Protein AF-A0A3M1HUZ2-F1 (afdb_monomer_lite)

Foldseek 3Di:
DWDADPVGIDDDDQVVPQPDDDDDDDDPDPDPPDDPDPDRSDPDDPVRVQVVLVVCCVPPVDDRPDDVVNVVQVVQVVVQVVVCVVVVHHGDRDD

Radius of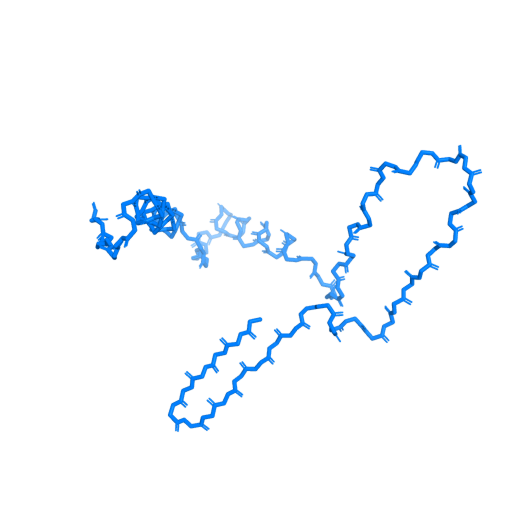 gyration: 20.16 Å; chains: 1; bounding box: 45×51×40 Å

Sequence (95 aa):
FEIAGSEGLLVHDSAATAPIQVFWHTQAGEDAGEVPVPASPLLESPYATQIKAFYQHIHHDAPLPVTAEDGLAALRVALAAIESAEQGRAVDIEE

pLDDT: mean 84.13, std 17.48, range [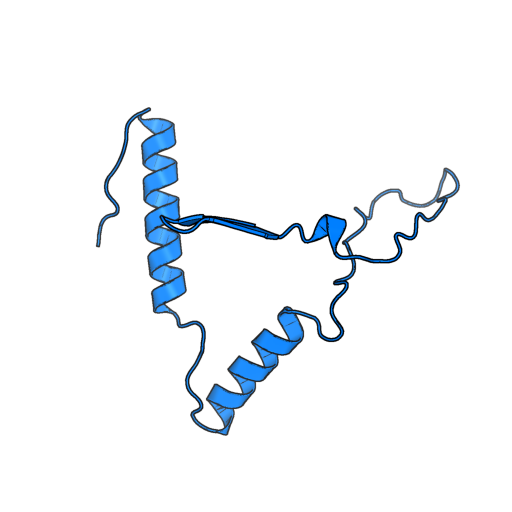45.44, 98.38]

Secondary structure (DSSP, 8-state):
-EEEETTEEEE--SSTT-SS-------TTS-TT--------SSS-HHHHHHHHHHHHHHH-PPPSS-HHHHHHHHHHHHHHHHHHHHTS--PPP-

Structure (mmCIF, N/CA/C/O backbone):
data_AF-A0A3M1HUZ2-F1
#
_entry.id   AF-A0A3M1HUZ2-F1
#
loop_
_atom_site.group_PDB
_atom_site.id
_atom_site.type_symbol
_atom_site.label_atom_id
_atom_site.label_alt_id
_atom_site.label_comp_id
_atom_site.label_asym_id
_atom_site.label_entity_id
_atom_site.label_seq_id
_atom_site.pdbx_PDB_ins_code
_atom_site.Cartn_x
_atom_site.Cartn_y
_atom_site.Cartn_z
_atom_site.occupancy
_atom_site.B_iso_or_equiv
_atom_site.auth_seq_id
_atom_site.auth_comp_id
_atom_site.auth_asym_id
_atom_site.auth_atom_id
_atom_site.pdbx_PDB_model_num
ATOM 1 N N . PHE A 1 1 ? 5.506 -0.605 8.964 1.00 89.88 1 PHE A N 1
ATOM 2 C CA . PHE A 1 1 ? 4.336 -1.492 9.081 1.00 89.88 1 PHE A CA 1
ATOM 3 C C . PHE A 1 1 ? 4.534 -2.457 10.239 1.00 89.88 1 PHE A C 1
ATOM 5 O O . PHE A 1 1 ? 5.671 -2.716 10.621 1.00 89.88 1 PHE A O 1
ATOM 12 N N . GLU A 1 2 ? 3.435 -2.997 10.760 1.00 95.69 2 GLU A N 1
ATOM 13 C CA . GLU A 1 2 ? 3.409 -4.040 11.786 1.00 95.69 2 GLU A CA 1
ATOM 14 C C . GLU A 1 2 ? 2.385 -5.102 11.368 1.00 95.69 2 GLU A C 1
ATOM 16 O O . GLU A 1 2 ? 1.265 -4.759 10.992 1.00 95.69 2 GLU A O 1
ATOM 21 N N . ILE A 1 3 ? 2.785 -6.375 11.362 1.00 97.31 3 ILE A N 1
ATOM 22 C CA . ILE A 1 3 ? 1.947 -7.502 10.940 1.00 97.31 3 ILE A CA 1
ATOM 23 C C . ILE A 1 3 ? 2.057 -8.608 11.990 1.00 97.31 3 ILE A C 1
ATOM 25 O O . ILE A 1 3 ? 3.126 -9.195 12.162 1.00 97.31 3 ILE A O 1
ATOM 29 N N . ALA A 1 4 ? 0.949 -8.897 12.674 1.00 97.81 4 ALA A N 1
ATOM 30 C CA . ALA A 1 4 ? 0.845 -9.952 13.679 1.00 97.81 4 ALA A CA 1
ATOM 31 C C . ALA A 1 4 ? 0.109 -11.177 13.116 1.00 97.81 4 ALA A C 1
ATOM 33 O O . ALA A 1 4 ? -0.934 -11.044 12.476 1.00 97.81 4 ALA A O 1
ATOM 34 N N . GLY A 1 5 ? 0.636 -12.370 13.379 1.00 97.31 5 GLY A N 1
ATOM 35 C CA . GLY A 1 5 ? 0.030 -13.648 13.008 1.00 97.31 5 GLY A CA 1
ATOM 36 C C . GLY A 1 5 ? 0.108 -14.665 14.144 1.00 97.31 5 GLY A C 1
ATOM 37 O O . GLY A 1 5 ? 0.666 -14.396 15.206 1.00 97.31 5 GLY A O 1
ATOM 38 N N . SER A 1 6 ? -0.424 -15.867 13.915 1.00 97.81 6 SER A N 1
ATOM 39 C CA . SER A 1 6 ? -0.424 -16.951 14.913 1.00 97.81 6 SER A CA 1
ATOM 40 C C . SER A 1 6 ? 0.974 -17.391 15.356 1.00 97.81 6 SER A C 1
ATOM 42 O O . SER A 1 6 ? 1.114 -18.000 16.413 1.00 97.81 6 SER A O 1
ATOM 44 N N . GLU A 1 7 ? 1.999 -17.095 14.556 1.00 97.44 7 GLU A N 1
ATOM 45 C CA . GLU A 1 7 ? 3.381 -17.533 14.776 1.00 97.44 7 GLU A CA 1
ATOM 46 C C . GLU A 1 7 ? 4.334 -16.395 15.166 1.00 97.44 7 GLU A C 1
ATOM 48 O O . GLU A 1 7 ? 5.520 -16.636 15.383 1.00 97.44 7 GLU A O 1
ATOM 53 N N . GLY A 1 8 ? 3.846 -15.156 15.289 1.00 97.62 8 GLY A N 1
ATOM 54 C CA . GLY A 1 8 ? 4.676 -14.040 15.736 1.00 97.62 8 GLY A CA 1
ATOM 55 C C . GLY A 1 8 ? 4.344 -12.701 15.092 1.00 97.62 8 GLY A C 1
ATOM 56 O O . GLY A 1 8 ? 3.227 -12.462 14.634 1.00 97.62 8 GLY A O 1
ATOM 57 N N . LEU A 1 9 ? 5.341 -11.814 15.100 1.00 97.56 9 LEU A N 1
ATOM 58 C CA . LEU A 1 9 ? 5.214 -10.406 14.740 1.00 97.56 9 LEU A CA 1
ATOM 59 C C . LEU A 1 9 ? 6.326 -9.986 13.774 1.00 97.56 9 LEU A C 1
ATOM 61 O O . LEU A 1 9 ? 7.508 -10.192 14.052 1.00 97.56 9 LEU A O 1
ATOM 65 N N . LEU A 1 10 ? 5.943 -9.347 12.671 1.00 96.38 10 LEU A N 1
ATOM 66 C CA . LEU A 1 10 ? 6.844 -8.656 11.751 1.00 96.38 10 LEU A CA 1
ATOM 67 C C . LEU A 1 10 ? 6.685 -7.148 11.931 1.00 96.38 10 LEU A C 1
ATOM 69 O O . LEU A 1 10 ? 5.587 -6.616 11.774 1.00 96.38 10 LEU A O 1
ATOM 73 N N . VAL A 1 11 ? 7.787 -6.454 12.213 1.00 94.94 11 VAL A N 1
ATOM 74 C CA . VAL A 1 11 ? 7.815 -4.995 12.374 1.00 94.94 11 VAL A CA 1
ATOM 75 C C . VAL A 1 11 ? 8.847 -4.401 11.430 1.00 94.94 11 VAL A C 1
ATOM 77 O O . VAL A 1 11 ? 9.976 -4.882 11.340 1.00 94.94 11 VAL A O 1
ATOM 80 N N . HIS A 1 12 ? 8.464 -3.331 10.744 1.00 89.69 12 HIS A N 1
ATOM 81 C CA . HIS A 1 12 ? 9.356 -2.528 9.923 1.00 89.69 12 HIS A CA 1
ATOM 82 C C . HIS A 1 12 ? 9.091 -1.039 10.150 1.00 89.69 12 HIS A C 1
ATOM 84 O O . HIS A 1 12 ? 7.960 -0.578 9.983 1.00 89.69 12 HIS A O 1
ATOM 90 N N . ASP A 1 13 ? 10.140 -0.282 10.464 1.00 86.75 13 ASP A N 1
ATOM 91 C CA . ASP A 1 13 ? 10.108 1.175 10.587 1.00 86.75 13 ASP A CA 1
ATOM 92 C C . ASP A 1 13 ? 11.068 1.802 9.568 1.00 86.75 13 ASP A C 1
ATOM 94 O O . ASP A 1 13 ? 12.291 1.662 9.659 1.00 86.75 13 ASP A O 1
ATOM 98 N N . SER A 1 14 ? 10.507 2.512 8.588 1.00 78.50 14 SER A N 1
ATOM 99 C CA . SER A 1 14 ? 11.276 3.179 7.541 1.00 78.50 14 SER A CA 1
ATOM 100 C C . SER A 1 14 ? 12.147 4.320 8.076 1.00 78.50 14 SER A C 1
ATOM 102 O O . SER A 1 14 ? 13.216 4.562 7.521 1.00 78.50 14 SER A O 1
ATOM 104 N N . ALA A 1 15 ? 11.742 5.000 9.156 1.00 70.19 15 ALA A N 1
ATOM 105 C CA . ALA A 1 15 ? 12.525 6.081 9.763 1.00 70.19 15 ALA A CA 1
ATOM 106 C C . ALA A 1 15 ? 13.750 5.545 10.522 1.00 70.19 15 ALA A C 1
ATOM 108 O O . ALA A 1 15 ? 14.810 6.172 10.519 1.00 70.19 15 ALA A O 1
ATOM 109 N N . ALA A 1 16 ? 13.632 4.350 11.105 1.00 72.44 16 ALA A N 1
ATOM 110 C CA . ALA A 1 16 ? 14.735 3.650 11.764 1.00 72.44 16 ALA A CA 1
ATOM 111 C C . ALA A 1 16 ? 15.679 2.917 10.787 1.00 72.44 16 ALA A C 1
ATOM 113 O O . ALA A 1 16 ? 16.713 2.402 11.204 1.00 72.44 16 ALA A O 1
ATOM 114 N N . THR A 1 17 ? 15.340 2.851 9.493 1.00 70.19 17 THR A N 1
ATOM 115 C CA . THR A 1 17 ? 16.084 2.055 8.498 1.00 70.19 17 THR A CA 1
ATOM 116 C C . THR A 1 17 ? 17.312 2.784 7.928 1.00 70.19 17 THR A C 1
ATOM 118 O O . THR A 1 17 ? 18.197 2.144 7.364 1.00 70.19 17 THR A O 1
ATOM 121 N N . ALA A 1 18 ? 17.421 4.109 8.083 1.00 68.56 18 ALA A N 1
ATOM 122 C CA . ALA A 1 18 ? 18.602 4.852 7.643 1.00 68.56 18 ALA A CA 1
ATOM 123 C C . ALA A 1 18 ? 19.774 4.654 8.634 1.00 68.56 18 ALA A C 1
ATOM 125 O O . ALA A 1 18 ? 19.675 5.111 9.773 1.00 68.56 18 ALA A O 1
ATOM 126 N N . PRO A 1 19 ? 20.905 4.034 8.232 1.00 69.25 19 PRO A N 1
ATOM 127 C CA . PRO A 1 19 ? 22.030 3.788 9.141 1.00 69.25 19 PRO A CA 1
ATOM 128 C C . PRO A 1 19 ? 22.758 5.075 9.559 1.00 69.25 19 PRO A C 1
ATOM 130 O O . PRO A 1 19 ? 23.486 5.081 10.547 1.00 69.25 19 PRO A O 1
ATOM 133 N N . ILE A 1 20 ? 22.583 6.160 8.797 1.00 71.19 20 ILE A N 1
ATOM 134 C CA . ILE A 1 20 ? 23.162 7.478 9.057 1.00 71.19 20 ILE A CA 1
ATOM 135 C C . ILE A 1 20 ? 22.056 8.519 8.887 1.00 71.19 20 ILE A C 1
ATOM 137 O O . ILE A 1 20 ? 21.405 8.569 7.844 1.00 71.19 20 ILE A O 1
ATOM 141 N N . GLN A 1 21 ? 21.878 9.368 9.897 1.00 67.56 21 GLN A N 1
ATOM 142 C CA . GLN A 1 21 ? 20.984 10.523 9.852 1.00 67.56 21 GLN A CA 1
ATOM 143 C C . GLN A 1 21 ? 21.824 11.798 9.741 1.00 67.56 21 GLN A C 1
ATOM 145 O O . GLN A 1 21 ? 22.723 12.026 10.551 1.00 67.56 21 GLN A O 1
ATOM 150 N N . VAL A 1 22 ? 21.554 12.619 8.724 1.00 67.06 22 VAL A N 1
ATOM 151 C CA . VAL A 1 22 ? 22.248 13.894 8.505 1.00 67.06 22 VAL A CA 1
ATOM 152 C C . VAL A 1 22 ? 21.314 15.026 8.909 1.00 67.06 22 VAL A C 1
ATOM 154 O O . VAL A 1 22 ? 20.236 15.177 8.341 1.00 67.06 22 VAL A O 1
ATOM 157 N N . PHE A 1 23 ? 21.744 15.828 9.877 1.00 66.44 23 PHE A N 1
ATOM 158 C CA . PHE A 1 23 ? 21.041 17.033 10.303 1.00 66.44 23 PHE A CA 1
ATOM 159 C C . PHE A 1 23 ? 21.826 18.247 9.808 1.00 66.44 23 PHE A C 1
ATOM 161 O O . PHE A 1 23 ? 22.955 18.479 10.244 1.00 66.44 23 PHE A O 1
ATOM 168 N N . TRP A 1 24 ? 21.252 19.009 8.878 1.00 60.78 24 TRP A N 1
ATOM 169 C CA . TRP A 1 24 ? 21.852 20.258 8.417 1.00 60.78 24 TRP A CA 1
ATOM 170 C C . TRP A 1 24 ? 21.526 21.380 9.404 1.00 60.78 24 TRP A C 1
ATOM 172 O O . TRP A 1 24 ? 20.364 21.617 9.724 1.00 60.78 24 TRP A O 1
ATOM 182 N N . HIS A 1 25 ? 22.546 22.094 9.877 1.00 59.91 25 HIS A N 1
ATOM 183 C CA . HIS A 1 25 ? 22.343 23.364 10.569 1.00 59.91 25 HIS A CA 1
ATOM 184 C C . HIS A 1 25 ? 22.049 24.448 9.524 1.00 59.91 25 HIS A C 1
ATOM 186 O O . HIS A 1 25 ? 22.972 24.987 8.917 1.00 59.91 25 HIS A O 1
ATOM 192 N N . THR A 1 26 ? 20.779 24.788 9.313 1.00 56.91 26 THR A N 1
ATOM 193 C CA . THR A 1 26 ? 20.403 26.009 8.587 1.00 56.91 26 THR A CA 1
ATOM 194 C C . THR A 1 26 ? 20.651 27.217 9.490 1.00 56.91 26 THR A C 1
ATOM 196 O O . THR A 1 26 ? 20.128 27.280 10.606 1.00 56.91 26 THR A O 1
ATOM 199 N N . GLN A 1 27 ? 21.473 28.174 9.046 1.00 54.72 27 GLN A N 1
ATOM 200 C CA . GLN A 1 27 ? 21.580 29.463 9.732 1.00 54.72 27 GLN A CA 1
ATOM 201 C C . GLN A 1 27 ? 20.245 30.211 9.612 1.00 54.72 27 GLN A C 1
ATOM 203 O O . GLN A 1 27 ? 19.573 30.148 8.586 1.00 54.72 27 GLN A O 1
ATOM 208 N N . ALA A 1 28 ? 19.841 30.902 10.679 1.00 47.62 28 ALA A N 1
ATOM 209 C CA . ALA A 1 28 ? 18.604 31.673 10.697 1.00 47.62 28 ALA A CA 1
ATOM 210 C C . ALA A 1 28 ? 18.636 32.768 9.613 1.00 47.62 28 ALA A C 1
ATOM 212 O O . ALA A 1 28 ? 19.434 33.698 9.721 1.00 47.62 28 ALA A O 1
ATOM 213 N N . GLY A 1 29 ? 17.770 32.670 8.598 1.00 55.19 29 GLY A N 1
ATOM 214 C CA . GLY A 1 29 ? 17.566 33.739 7.611 1.00 55.19 29 GLY A CA 1
ATOM 215 C C . GLY A 1 29 ? 17.421 33.312 6.149 1.00 55.19 29 GLY A C 1
ATOM 216 O O . GLY A 1 29 ? 17.005 34.141 5.347 1.00 55.19 29 GLY A O 1
ATOM 217 N N . GLU A 1 30 ? 17.709 32.060 5.794 1.00 52.12 30 GLU A N 1
ATOM 218 C CA . GLU A 1 30 ? 17.388 31.508 4.469 1.00 52.12 30 GLU A CA 1
ATOM 219 C C . GLU A 1 30 ? 16.098 30.683 4.568 1.00 52.12 30 GLU A C 1
ATOM 221 O O . GLU A 1 30 ? 15.915 29.958 5.546 1.00 52.12 30 GLU A O 1
ATOM 226 N N . ASP A 1 31 ? 15.181 30.873 3.613 1.00 48.41 31 ASP A N 1
ATOM 227 C CA . ASP A 1 31 ? 13.810 30.345 3.588 1.00 48.41 31 ASP A CA 1
ATOM 228 C C . ASP A 1 31 ? 13.668 28.955 4.230 1.00 48.41 31 ASP A C 1
ATOM 230 O O . ASP A 1 31 ? 13.978 27.920 3.641 1.00 48.41 31 ASP A O 1
ATOM 234 N N . ALA A 1 32 ? 13.120 28.932 5.447 1.00 45.44 32 ALA A N 1
ATOM 235 C CA . ALA A 1 32 ? 12.741 27.726 6.179 1.00 45.44 32 ALA A CA 1
ATOM 236 C C . ALA A 1 32 ? 11.441 27.118 5.606 1.00 45.44 32 ALA A C 1
ATOM 238 O O . ALA A 1 32 ? 10.473 26.888 6.332 1.00 45.44 32 ALA A O 1
ATOM 239 N N . GLY A 1 33 ? 11.395 26.938 4.284 1.00 45.53 33 GLY A N 1
ATOM 240 C CA . GLY A 1 33 ? 10.227 26.488 3.525 1.00 45.53 33 GLY A CA 1
ATOM 241 C C . GLY A 1 33 ? 10.293 25.042 3.035 1.00 45.53 33 GLY A C 1
ATOM 242 O O . GLY A 1 33 ? 9.288 24.527 2.552 1.00 45.53 33 GLY A O 1
ATOM 243 N N . GLU A 1 34 ? 11.426 24.357 3.170 1.00 50.72 34 GLU A N 1
ATOM 244 C CA . GLU A 1 34 ? 11.546 22.967 2.736 1.00 50.72 34 GLU A CA 1
ATOM 245 C C . GLU A 1 34 ? 11.479 22.041 3.948 1.00 50.72 34 GLU A C 1
ATOM 247 O O . GLU A 1 34 ? 12.450 21.844 4.677 1.00 50.72 34 GLU A O 1
ATOM 252 N N . VAL A 1 35 ? 10.292 21.467 4.176 1.00 53.72 35 VAL A N 1
ATOM 253 C CA . VAL A 1 35 ? 10.153 20.271 5.013 1.00 53.72 35 VAL A CA 1
ATOM 254 C C . VAL A 1 35 ? 11.199 19.267 4.516 1.00 53.72 35 VAL A C 1
ATOM 256 O O . VAL A 1 35 ? 11.165 18.934 3.329 1.00 53.72 35 VAL A O 1
ATOM 259 N N . PRO A 1 36 ? 12.126 18.789 5.367 1.00 49.81 36 PRO A N 1
ATOM 260 C CA . PRO A 1 36 ? 13.131 17.831 4.940 1.00 49.81 36 PRO A CA 1
ATOM 261 C C . PRO A 1 36 ? 12.416 16.599 4.394 1.00 49.81 36 PRO A C 1
ATOM 263 O O . PRO A 1 36 ? 11.779 15.865 5.148 1.00 49.81 36 PRO A O 1
ATOM 266 N N . VAL A 1 37 ? 12.480 16.385 3.080 1.00 54.75 37 VAL A N 1
ATOM 267 C CA . VAL A 1 37 ? 11.981 15.152 2.475 1.00 54.75 37 VAL A CA 1
ATOM 268 C C . VAL A 1 37 ? 12.985 14.070 2.857 1.00 54.75 37 VAL A C 1
ATOM 270 O O . VAL A 1 37 ? 14.155 14.188 2.479 1.00 54.75 37 VAL A O 1
ATOM 273 N N . PRO A 1 38 ? 12.593 13.031 3.614 1.00 55.34 38 PRO A N 1
ATOM 274 C CA . PRO A 1 38 ? 13.511 11.951 3.928 1.00 55.34 38 PRO A CA 1
ATOM 275 C C . PRO A 1 38 ? 13.984 11.321 2.616 1.00 55.34 38 PRO A C 1
ATOM 277 O O . PRO A 1 38 ? 13.181 10.780 1.853 1.00 55.34 38 PRO A O 1
ATOM 280 N N . ALA A 1 39 ? 15.282 11.418 2.323 1.00 59.06 39 ALA A N 1
ATOM 281 C CA . ALA A 1 39 ? 15.860 10.694 1.201 1.00 59.06 39 ALA A CA 1
ATOM 282 C C . ALA A 1 39 ? 15.649 9.193 1.446 1.00 59.06 39 ALA A C 1
ATOM 284 O O . ALA A 1 39 ? 15.870 8.707 2.558 1.00 59.06 39 ALA A O 1
ATOM 285 N N . SER A 1 40 ? 15.192 8.459 0.427 1.00 61.12 40 SER A N 1
ATOM 286 C CA . SER A 1 40 ? 15.019 7.012 0.561 1.00 61.12 40 SER A CA 1
ATOM 287 C C . SER A 1 40 ? 16.368 6.379 0.934 1.00 61.12 40 SER A C 1
ATOM 289 O O . SER A 1 40 ? 17.348 6.618 0.230 1.00 61.12 40 SER A O 1
ATOM 291 N N . PRO A 1 41 ? 16.447 5.568 2.004 1.00 61.88 41 PRO A N 1
ATOM 292 C CA . PRO A 1 41 ? 17.684 4.889 2.387 1.00 61.88 41 PRO A CA 1
ATOM 293 C C . PRO A 1 41 ? 18.006 3.698 1.468 1.00 61.88 41 PRO A C 1
ATOM 295 O O . PRO A 1 41 ? 18.999 3.002 1.679 1.00 61.88 41 PRO A O 1
ATOM 298 N N . LEU A 1 42 ? 17.147 3.418 0.483 1.00 67.94 42 LEU A N 1
ATOM 299 C CA . LEU A 1 42 ? 17.287 2.305 -0.444 1.00 67.94 42 LEU A CA 1
ATOM 300 C C . LEU A 1 42 ? 18.207 2.675 -1.612 1.00 67.94 42 LEU A C 1
ATOM 302 O O . LEU A 1 42 ? 18.234 3.816 -2.068 1.00 67.94 42 LEU A O 1
ATOM 306 N N . LEU A 1 43 ? 18.920 1.672 -2.137 1.00 71.31 43 LEU A N 1
ATOM 307 C CA . LEU A 1 43 ? 19.780 1.815 -3.319 1.00 71.31 43 LEU A CA 1
ATOM 308 C C . LEU A 1 43 ? 19.004 2.320 -4.547 1.00 71.31 43 LEU A C 1
ATOM 310 O O . LEU A 1 43 ? 19.553 3.022 -5.392 1.00 71.31 43 LEU A O 1
ATOM 314 N N . GLU A 1 44 ? 17.726 1.959 -4.637 1.00 80.00 44 GLU A N 1
ATOM 315 C CA . GLU A 1 44 ? 16.801 2.436 -5.653 1.00 80.00 44 GLU A CA 1
ATOM 316 C C . GLU A 1 44 ? 15.575 3.067 -4.990 1.00 80.00 44 GLU A C 1
ATOM 318 O O . GLU A 1 44 ? 14.990 2.508 -4.063 1.00 80.00 44 GLU A O 1
ATOM 323 N N . SER A 1 45 ? 15.173 4.233 -5.496 1.00 84.56 45 SER A N 1
ATOM 324 C CA . SER A 1 45 ? 13.938 4.892 -5.076 1.00 84.56 45 SER A CA 1
ATOM 325 C C . SER A 1 45 ? 12.715 4.047 -5.462 1.00 84.56 45 SER A C 1
ATOM 327 O O . SER A 1 45 ? 12.625 3.635 -6.623 1.00 84.56 45 SER A O 1
ATOM 329 N N . PRO A 1 46 ? 11.716 3.878 -4.573 1.00 87.25 46 PRO A N 1
ATOM 330 C CA . PRO A 1 46 ? 10.466 3.190 -4.903 1.00 87.25 46 PRO A CA 1
ATOM 331 C C . PRO A 1 46 ? 9.775 3.725 -6.168 1.00 87.25 46 PRO A C 1
ATOM 333 O O . PRO A 1 46 ? 9.208 2.951 -6.936 1.00 87.25 46 PRO A O 1
ATOM 336 N N . TYR A 1 47 ? 9.883 5.032 -6.445 1.00 89.88 47 TYR A N 1
ATOM 337 C CA . TYR A 1 47 ? 9.350 5.633 -7.673 1.00 89.88 47 TYR A CA 1
ATOM 338 C C . TYR A 1 47 ? 10.070 5.140 -8.931 1.00 89.88 47 TYR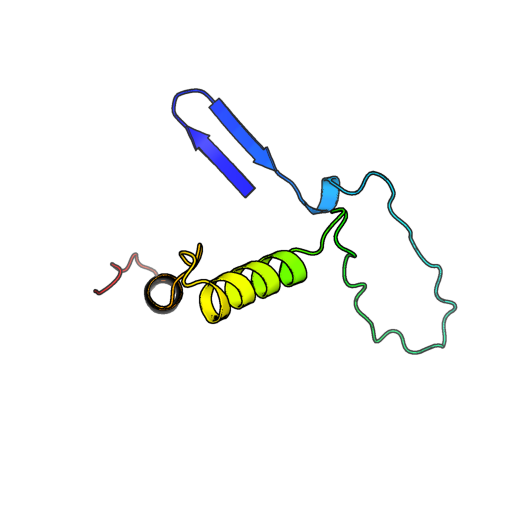 A C 1
ATOM 340 O O . TYR A 1 47 ? 9.437 4.906 -9.959 1.00 89.88 47 TYR A O 1
ATOM 348 N N . ALA A 1 48 ? 11.390 4.950 -8.861 1.00 92.06 48 ALA A N 1
ATOM 349 C CA . ALA A 1 48 ? 12.155 4.409 -9.979 1.00 92.06 48 ALA A CA 1
ATOM 350 C C . ALA A 1 48 ? 11.751 2.954 -10.252 1.00 92.06 48 ALA A C 1
ATOM 352 O O . ALA A 1 48 ? 11.512 2.597 -11.406 1.00 92.06 48 ALA A O 1
ATOM 353 N N . THR A 1 49 ? 11.590 2.140 -9.204 1.00 93.19 49 THR A N 1
ATOM 354 C CA . THR A 1 49 ? 11.073 0.768 -9.321 1.00 93.19 49 THR A CA 1
ATOM 355 C C . THR A 1 49 ? 9.672 0.743 -9.946 1.00 93.19 49 THR A C 1
ATOM 357 O O . THR A 1 49 ? 9.428 -0.033 -10.871 1.00 93.19 49 THR A O 1
ATOM 360 N N . GLN A 1 50 ? 8.767 1.626 -9.508 1.00 95.19 50 GLN A N 1
ATOM 361 C CA . GLN A 1 50 ? 7.408 1.736 -10.050 1.00 95.19 50 GLN A CA 1
ATOM 362 C C . GLN A 1 50 ? 7.411 2.088 -11.544 1.00 95.19 50 GLN A C 1
ATOM 364 O O . GLN A 1 50 ? 6.757 1.419 -12.345 1.00 95.19 50 GLN A O 1
ATOM 369 N N . ILE A 1 51 ? 8.176 3.110 -11.940 1.00 96.19 51 ILE A N 1
ATOM 370 C CA . ILE A 1 51 ? 8.272 3.544 -13.341 1.00 96.19 51 ILE A CA 1
ATOM 371 C C . ILE A 1 51 ? 8.885 2.441 -14.208 1.00 96.19 51 ILE A C 1
ATOM 373 O O . ILE A 1 51 ? 8.419 2.210 -15.323 1.00 96.19 51 ILE A O 1
ATOM 377 N N . LYS A 1 52 ? 9.891 1.713 -13.702 1.00 96.06 52 LYS A N 1
ATOM 378 C CA . LYS A 1 52 ? 10.455 0.547 -14.397 1.00 96.06 52 LYS A CA 1
ATOM 379 C C . LYS A 1 52 ? 9.401 -0.529 -14.632 1.00 96.06 52 LYS A C 1
ATOM 381 O O . LYS A 1 52 ? 9.311 -1.020 -15.751 1.00 96.06 52 LYS A O 1
ATOM 386 N N . ALA A 1 53 ? 8.596 -0.876 -13.626 1.00 96.56 53 ALA A N 1
ATOM 387 C CA . ALA A 1 53 ? 7.525 -1.863 -13.784 1.00 96.56 53 ALA A CA 1
ATOM 388 C C . ALA A 1 53 ? 6.508 -1.431 -14.854 1.00 96.56 53 ALA A C 1
ATOM 390 O O . ALA A 1 53 ? 6.148 -2.222 -15.724 1.00 96.56 53 ALA A O 1
ATOM 391 N N . PHE A 1 54 ? 6.124 -0.153 -14.854 1.00 97.31 54 PHE A N 1
ATOM 392 C CA . PHE A 1 54 ? 5.231 0.407 -15.868 1.00 97.31 54 PHE A CA 1
ATOM 393 C C . PHE A 1 54 ? 5.842 0.381 -17.279 1.00 97.31 54 PHE A C 1
ATOM 395 O O . PHE A 1 54 ? 5.183 -0.016 -18.238 1.00 97.31 54 PHE A O 1
ATOM 402 N N . TYR A 1 55 ? 7.125 0.726 -17.412 1.00 97.69 55 TYR A N 1
ATOM 403 C CA . TYR A 1 55 ? 7.858 0.625 -18.675 1.00 97.69 55 TYR A CA 1
ATOM 404 C C . TYR A 1 55 ? 7.890 -0.814 -19.209 1.00 97.69 55 TYR A C 1
ATOM 406 O O . TYR A 1 55 ? 7.652 -1.036 -20.396 1.00 97.69 55 TYR A O 1
ATOM 414 N N . GLN A 1 56 ? 8.158 -1.795 -18.340 1.00 98.00 56 GLN A N 1
ATOM 415 C CA . GLN A 1 56 ? 8.181 -3.211 -18.721 1.00 98.00 56 GLN A CA 1
ATOM 416 C C . GLN A 1 56 ? 6.817 -3.687 -19.222 1.00 98.00 56 GLN A C 1
ATOM 418 O O . GLN A 1 56 ? 6.759 -4.443 -20.188 1.00 98.00 56 GLN A O 1
ATOM 423 N N . HIS A 1 57 ? 5.733 -3.215 -18.610 1.00 97.25 57 HIS A N 1
ATOM 424 C CA . HIS A 1 57 ? 4.386 -3.509 -19.080 1.00 97.25 57 HIS A CA 1
ATOM 425 C C . HIS A 1 57 ? 4.141 -2.961 -20.492 1.00 97.25 57 HIS A C 1
ATOM 427 O O . HIS A 1 57 ? 3.745 -3.716 -21.371 1.00 97.25 57 HIS A O 1
ATOM 433 N N . ILE A 1 58 ? 4.452 -1.683 -20.739 1.00 97.56 58 ILE A N 1
ATOM 434 C CA . ILE A 1 58 ? 4.221 -1.044 -22.049 1.00 97.56 58 ILE A CA 1
ATOM 435 C C . ILE A 1 58 ? 5.043 -1.693 -23.168 1.00 97.56 58 ILE A C 1
ATOM 437 O O . ILE A 1 58 ? 4.557 -1.834 -24.287 1.00 97.56 58 ILE A O 1
A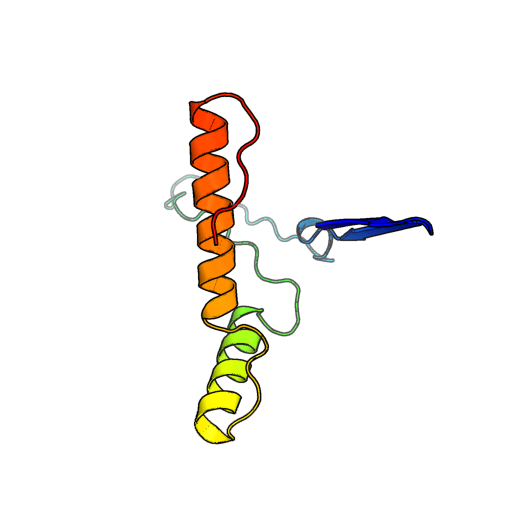TOM 441 N N . HIS A 1 59 ? 6.307 -2.025 -22.901 1.00 98.25 59 HIS A N 1
ATOM 442 C CA . HIS A 1 59 ? 7.232 -2.463 -23.949 1.00 98.25 59 HIS A CA 1
ATOM 443 C C . HIS A 1 59 ? 7.304 -3.973 -24.142 1.00 98.25 59 HIS A C 1
ATOM 445 O O . HIS A 1 59 ? 7.704 -4.419 -25.218 1.00 98.25 59 HIS A O 1
ATOM 451 N N . HIS A 1 60 ? 6.974 -4.751 -23.114 1.00 97.50 60 HIS A N 1
ATOM 452 C CA . HIS A 1 60 ? 7.191 -6.196 -23.114 1.00 97.50 60 HIS A CA 1
ATOM 453 C C . HIS A 1 60 ? 5.960 -6.990 -22.663 1.00 97.50 60 HIS A C 1
ATOM 455 O O . HIS A 1 60 ? 6.097 -8.182 -22.396 1.00 97.50 60 HIS A O 1
ATOM 461 N N . ASP A 1 61 ? 4.791 -6.348 -22.534 1.00 96.19 61 ASP A N 1
ATOM 462 C CA . ASP A 1 61 ? 3.553 -6.956 -22.024 1.00 96.19 61 ASP A CA 1
ATOM 463 C C . ASP A 1 61 ? 3.754 -7.682 -20.678 1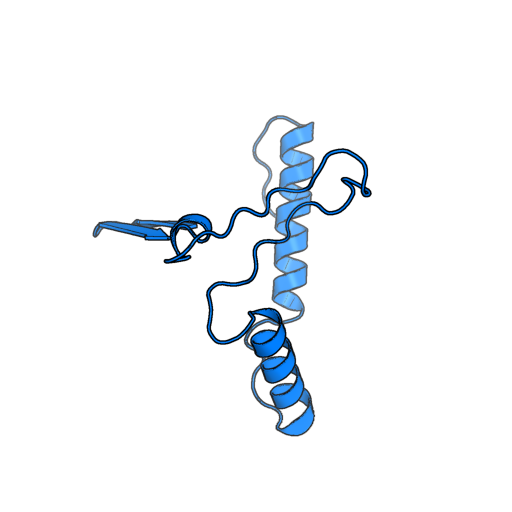.00 96.19 61 ASP A C 1
ATOM 465 O O . ASP A 1 61 ? 3.075 -8.657 -20.348 1.00 96.19 61 ASP A O 1
ATOM 469 N N . ALA A 1 62 ? 4.720 -7.217 -19.876 1.00 97.31 62 ALA A N 1
ATOM 470 C CA . ALA A 1 62 ? 4.989 -7.784 -18.564 1.00 97.31 62 ALA A CA 1
ATOM 471 C C . ALA A 1 62 ? 3.793 -7.539 -17.622 1.00 97.31 62 ALA A C 1
ATOM 473 O O . ALA A 1 62 ? 3.152 -6.486 -17.709 1.00 97.31 62 ALA A O 1
ATOM 474 N N . PRO A 1 63 ? 3.484 -8.462 -16.694 1.00 95.81 63 PRO A N 1
ATOM 475 C CA . PRO A 1 63 ? 2.402 -8.259 -15.738 1.00 95.81 63 PRO A CA 1
ATOM 476 C C . PRO A 1 63 ? 2.690 -7.052 -14.836 1.00 95.81 63 PRO A C 1
ATOM 478 O O . PRO A 1 63 ? 3.801 -6.900 -14.319 1.00 95.81 63 PRO A O 1
ATOM 481 N N . LEU A 1 64 ? 1.678 -6.207 -14.626 1.00 95.00 64 LEU A N 1
ATOM 482 C CA . LEU A 1 64 ? 1.765 -5.109 -13.668 1.00 95.00 64 LEU A CA 1
ATOM 483 C C . LEU A 1 64 ? 1.618 -5.651 -12.240 1.00 95.00 64 LEU A C 1
ATOM 485 O O . LEU A 1 64 ? 0.656 -6.366 -11.966 1.00 95.00 64 LEU A O 1
ATOM 489 N N . PRO A 1 65 ? 2.521 -5.289 -11.313 1.00 95.00 65 PRO A N 1
ATOM 490 C CA . PRO A 1 65 ? 2.391 -5.680 -9.912 1.00 95.00 65 PRO A CA 1
ATOM 491 C C . PRO A 1 65 ? 1.273 -4.921 -9.181 1.00 95.00 65 PRO A C 1
ATOM 493 O O . PRO A 1 65 ? 0.843 -5.366 -8.125 1.00 95.00 65 PRO A O 1
ATOM 496 N N . VAL A 1 66 ? 0.839 -3.775 -9.722 1.00 96.19 66 VAL A N 1
ATOM 497 C CA . VAL A 1 66 ? -0.277 -2.962 -9.221 1.00 96.19 66 VAL A CA 1
ATOM 498 C C . VAL A 1 66 ? -1.128 -2.544 -10.414 1.00 96.19 66 VAL A C 1
ATOM 500 O O . VAL A 1 66 ? -0.617 -1.965 -11.376 1.00 96.19 66 VAL A O 1
ATOM 503 N N . THR A 1 67 ? -2.411 -2.862 -10.351 1.00 95.81 67 THR A N 1
ATOM 504 C CA . THR A 1 67 ? -3.409 -2.676 -11.407 1.00 95.81 67 THR A CA 1
ATOM 505 C C . THR A 1 67 ? -4.280 -1.443 -11.151 1.00 95.81 67 THR A C 1
ATOM 507 O O . THR A 1 67 ? -4.167 -0.778 -10.118 1.00 95.81 67 THR A O 1
ATOM 510 N N . ALA A 1 68 ? -5.159 -1.108 -12.099 1.00 95.50 68 ALA A N 1
ATOM 511 C CA . ALA A 1 68 ? -6.131 -0.033 -11.901 1.00 95.50 68 ALA A CA 1
ATOM 512 C C . ALA A 1 68 ? -7.199 -0.427 -10.865 1.00 95.50 68 ALA A C 1
ATOM 514 O O . ALA A 1 68 ? -7.672 0.411 -10.095 1.00 95.50 68 ALA A O 1
ATOM 515 N N . GLU A 1 69 ? -7.538 -1.712 -10.818 1.00 96.75 69 GLU A N 1
ATOM 516 C CA . GLU A 1 69 ? -8.498 -2.314 -9.901 1.00 96.75 69 GLU A CA 1
ATOM 517 C C . GLU A 1 69 ? -8.047 -2.178 -8.442 1.00 96.75 69 GLU A C 1
ATOM 519 O O . GLU A 1 69 ? -8.875 -1.883 -7.580 1.00 96.75 69 GLU A O 1
ATOM 524 N N . ASP A 1 70 ? -6.742 -2.284 -8.170 1.00 96.94 70 ASP A N 1
ATOM 525 C CA . ASP A 1 70 ? -6.180 -2.029 -6.835 1.00 96.94 70 ASP A CA 1
ATOM 526 C C . ASP A 1 70 ? -6.457 -0.587 -6.376 1.00 96.94 70 ASP A C 1
ATOM 528 O O . ASP A 1 70 ? -6.811 -0.340 -5.221 1.00 96.94 70 ASP A O 1
ATOM 532 N N . GLY A 1 71 ? -6.355 0.378 -7.297 1.00 96.38 71 GLY A N 1
ATOM 533 C CA . GLY A 1 71 ? -6.679 1.781 -7.033 1.00 96.38 71 GLY A CA 1
ATOM 534 C C . GLY A 1 71 ? -8.167 2.005 -6.754 1.00 96.38 71 GLY A C 1
ATOM 535 O O . GLY A 1 71 ? -8.523 2.748 -5.837 1.00 96.38 71 GLY A O 1
ATOM 536 N N . LEU A 1 72 ? -9.044 1.329 -7.500 1.00 97.25 72 LEU A N 1
ATOM 537 C CA . LEU A 1 72 ? -10.490 1.373 -7.266 1.00 97.25 72 LEU A CA 1
ATOM 538 C C . LEU A 1 72 ? -10.860 0.759 -5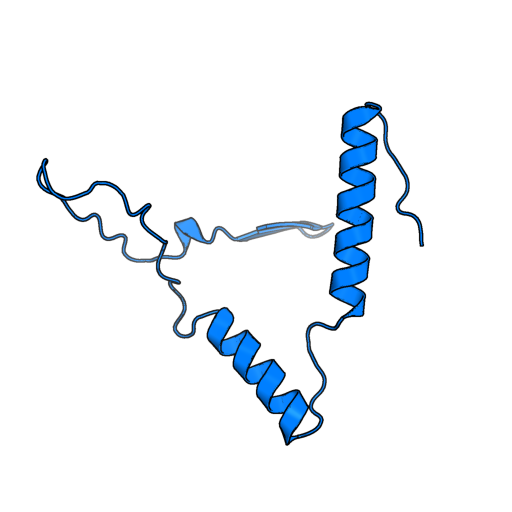.908 1.00 97.25 72 LEU A C 1
ATOM 540 O O . LEU A 1 72 ? -11.648 1.342 -5.163 1.00 97.25 72 LEU A O 1
ATOM 544 N N . ALA A 1 73 ? -10.262 -0.380 -5.555 1.00 97.19 73 ALA A N 1
ATOM 545 C CA . ALA A 1 73 ? -10.463 -1.017 -4.257 1.00 97.19 73 ALA A CA 1
ATOM 546 C C . ALA A 1 73 ? -10.009 -0.108 -3.102 1.00 97.19 73 ALA A C 1
ATOM 548 O O . ALA A 1 73 ? -10.733 0.047 -2.118 1.00 97.19 73 ALA A O 1
ATOM 549 N N . ALA A 1 74 ? -8.860 0.561 -3.243 1.00 97.31 74 ALA A N 1
ATOM 550 C CA . ALA A 1 74 ? -8.381 1.527 -2.256 1.00 97.31 74 ALA A CA 1
ATOM 551 C C . ALA A 1 74 ? -9.352 2.707 -2.072 1.00 97.31 74 ALA A C 1
ATOM 553 O O . ALA A 1 74 ? -9.593 3.137 -0.942 1.00 97.31 74 ALA A O 1
ATOM 554 N N . LEU A 1 75 ? -9.951 3.205 -3.161 1.00 97.25 75 LEU A N 1
ATOM 555 C CA . LEU A 1 75 ? -10.948 4.274 -3.093 1.00 97.25 75 LEU A CA 1
ATOM 556 C C . LEU A 1 75 ? -12.196 3.842 -2.313 1.00 97.25 75 LEU A C 1
ATOM 558 O O . LEU A 1 75 ? -12.673 4.600 -1.472 1.00 97.25 75 LEU A O 1
ATOM 562 N N . ARG A 1 76 ? -12.698 2.624 -2.545 1.00 97.50 76 ARG A N 1
ATOM 563 C CA . ARG A 1 76 ? -13.864 2.086 -1.821 1.00 97.50 76 ARG A CA 1
ATOM 564 C C . ARG A 1 76 ? -13.623 2.030 -0.313 1.00 97.50 76 ARG A C 1
ATOM 566 O O . ARG A 1 76 ? -14.463 2.485 0.458 1.00 97.50 76 ARG A O 1
ATOM 573 N N . VAL A 1 77 ? -12.445 1.559 0.106 1.00 97.50 77 VAL A N 1
ATOM 574 C CA . VAL A 1 77 ? -12.037 1.559 1.524 1.00 97.50 77 VAL A CA 1
ATOM 575 C C . VAL A 1 77 ? -12.014 2.982 2.088 1.00 97.50 77 VAL A C 1
ATOM 577 O O . VAL A 1 77 ? -12.533 3.223 3.177 1.00 97.50 77 VAL A O 1
ATOM 580 N N . ALA A 1 78 ? -11.431 3.935 1.355 1.00 97.81 78 ALA A N 1
ATOM 581 C CA . ALA A 1 78 ? -11.328 5.322 1.803 1.00 97.81 78 ALA A CA 1
ATOM 582 C C . ALA A 1 78 ? -12.705 5.984 1.976 1.00 97.81 78 ALA A C 1
ATOM 584 O O . ALA A 1 78 ? -12.930 6.673 2.969 1.00 97.81 78 ALA A O 1
ATOM 585 N N . LEU A 1 79 ? -13.636 5.746 1.048 1.00 97.69 79 LEU A N 1
ATOM 586 C CA . LEU A 1 79 ? -15.000 6.277 1.121 1.00 97.69 79 LEU A CA 1
ATOM 587 C C . LEU A 1 79 ? -15.782 5.686 2.301 1.00 97.69 79 LEU A C 1
ATOM 589 O O . LEU A 1 79 ? -16.373 6.444 3.068 1.00 97.69 79 LEU A O 1
ATOM 593 N N . ALA A 1 80 ? -15.709 4.369 2.514 1.00 97.81 80 ALA A N 1
ATOM 594 C CA . ALA A 1 80 ? -16.338 3.723 3.668 1.00 97.81 80 ALA A CA 1
ATOM 595 C C . ALA A 1 80 ? -15.768 4.239 5.004 1.00 97.81 80 ALA A C 1
ATOM 597 O O . ALA A 1 80 ? -16.503 4.424 5.974 1.00 97.81 80 ALA A O 1
ATOM 598 N N . ALA A 1 81 ? -14.462 4.527 5.062 1.00 97.81 81 ALA A N 1
ATOM 599 C CA . ALA A 1 81 ? -13.832 5.114 6.243 1.00 97.81 81 ALA A CA 1
ATOM 600 C C . ALA A 1 81 ? -14.312 6.550 6.518 1.00 97.81 81 ALA A C 1
ATOM 602 O O . ALA A 1 81 ? -14.535 6.902 7.678 1.00 97.81 81 ALA A O 1
ATOM 603 N N . ILE A 1 82 ? -14.500 7.366 5.472 1.00 98.12 82 ILE A N 1
ATOM 604 C CA . ILE A 1 82 ? -15.077 8.715 5.594 1.00 98.12 82 ILE A CA 1
ATOM 605 C C . ILE A 1 82 ? -16.505 8.623 6.139 1.00 98.12 82 ILE A C 1
ATOM 607 O O . ILE A 1 82 ? -16.816 9.273 7.136 1.00 98.12 82 ILE A O 1
ATOM 611 N N . GLU A 1 83 ? -17.343 7.761 5.560 1.00 97.94 83 GLU A N 1
ATOM 612 C CA . GLU A 1 83 ? -18.715 7.555 6.033 1.00 97.94 83 GLU A CA 1
ATOM 613 C C . GLU A 1 83 ? -18.748 7.073 7.493 1.00 97.94 83 GLU A C 1
ATOM 615 O O . GLU A 1 83 ? -19.511 7.577 8.321 1.00 97.94 83 GLU A O 1
ATOM 620 N N . SER A 1 84 ? -17.882 6.119 7.840 1.00 98.38 84 SER A N 1
ATOM 621 C CA . SER A 1 84 ? -17.753 5.605 9.202 1.00 98.38 84 SER A CA 1
ATOM 622 C C . SER A 1 84 ? -17.391 6.705 10.202 1.00 98.38 84 SER A C 1
ATOM 624 O O . SER A 1 84 ? -17.984 6.769 11.284 1.00 98.38 84 SER A O 1
ATOM 626 N N . ALA A 1 85 ? -16.469 7.601 9.838 1.00 98.38 85 ALA A N 1
ATOM 627 C CA . ALA A 1 85 ? -16.072 8.734 10.668 1.00 98.38 85 ALA A CA 1
ATOM 628 C C . ALA A 1 85 ? -17.220 9.734 10.889 1.00 98.38 85 ALA A C 1
ATOM 630 O O . ALA A 1 85 ? -17.364 10.257 11.994 1.00 98.38 85 ALA A O 1
ATOM 631 N N . GLU A 1 86 ? -18.056 9.972 9.877 1.00 98.31 86 GLU A N 1
ATOM 632 C CA . GLU A 1 86 ? -19.220 10.863 9.978 1.00 98.31 86 GLU A CA 1
ATOM 633 C C . GLU A 1 86 ? -20.337 10.275 10.849 1.00 98.31 86 GLU A C 1
ATOM 635 O O . GLU A 1 86 ? -20.996 10.997 11.598 1.00 98.31 86 GLU A O 1
ATOM 640 N N . GLN A 1 87 ? -20.552 8.962 10.769 1.00 97.50 87 GLN A N 1
ATOM 641 C CA . GLN A 1 87 ? -21.667 8.290 11.442 1.00 97.50 87 GLN A CA 1
ATOM 642 C C . GLN A 1 87 ? -21.299 7.696 12.807 1.00 97.50 87 GLN A C 1
ATOM 644 O O . GLN A 1 87 ? -22.186 7.308 13.570 1.00 97.50 87 GLN A O 1
ATOM 649 N N . GLY A 1 88 ? -20.007 7.589 13.121 1.00 98.12 88 GLY A N 1
ATOM 650 C CA . GLY A 1 88 ? -19.516 7.011 14.373 1.00 98.12 88 GLY A CA 1
ATOM 651 C C . GLY A 1 88 ? -19.784 5.509 14.514 1.00 98.12 88 GLY A C 1
ATOM 652 O O . GLY A 1 88 ? -19.870 5.002 15.633 1.00 98.12 88 GLY A O 1
ATOM 653 N N . ARG A 1 89 ? -19.943 4.785 13.401 1.00 97.75 89 ARG A N 1
ATOM 654 C CA . ARG A 1 89 ? -20.189 3.333 13.377 1.00 97.75 89 ARG A CA 1
ATOM 655 C C . ARG A 1 89 ? -19.403 2.661 12.261 1.00 97.75 89 ARG A C 1
ATOM 657 O O . ARG A 1 89 ? -19.007 3.317 11.305 1.00 97.75 89 ARG A O 1
ATOM 664 N N . ALA A 1 90 ? -19.226 1.346 12.361 1.00 97.38 90 ALA A N 1
ATOM 665 C CA . ALA A 1 90 ? -18.665 0.564 11.266 1.00 97.38 90 ALA A CA 1
ATOM 666 C C . ALA A 1 90 ? -19.582 0.613 10.027 1.00 97.38 90 ALA A C 1
ATOM 668 O O . ALA A 1 90 ? -20.815 0.637 10.152 1.00 97.38 90 ALA A O 1
ATOM 669 N N . VAL A 1 91 ? -18.952 0.639 8.854 1.00 97.81 91 VAL A N 1
ATOM 670 C CA . VAL A 1 91 ? -19.579 0.670 7.529 1.00 97.81 91 VAL A CA 1
ATOM 671 C C . VAL A 1 91 ? -18.921 -0.419 6.685 1.00 97.81 91 VAL A C 1
ATOM 673 O O . VAL A 1 91 ? -17.698 -0.565 6.720 1.00 97.81 91 VAL A O 1
ATOM 676 N N . ASP A 1 92 ? -19.734 -1.195 5.973 1.00 96.94 92 ASP A N 1
ATOM 677 C CA . ASP A 1 92 ? -19.246 -2.214 5.048 1.00 96.94 92 ASP A CA 1
ATOM 678 C C . ASP A 1 92 ? -18.738 -1.560 3.761 1.00 96.94 92 ASP A C 1
ATOM 680 O O . ASP A 1 92 ? -19.257 -0.540 3.312 1.00 96.94 92 ASP A O 1
ATOM 684 N N . ILE A 1 93 ? -17.707 -2.147 3.159 1.00 95.44 93 ILE A N 1
ATOM 685 C CA . ILE A 1 93 ? -17.176 -1.659 1.887 1.00 95.44 93 ILE A CA 1
ATOM 686 C C . ILE A 1 93 ? -18.115 -2.133 0.776 1.00 95.44 93 ILE A C 1
ATOM 688 O O . ILE A 1 93 ? -18.268 -3.337 0.573 1.00 95.44 93 ILE A O 1
ATOM 692 N N . GLU A 1 94 ? -18.732 -1.195 0.064 1.00 79.81 94 GLU A N 1
ATOM 693 C CA . GLU A 1 94 ? -19.575 -1.503 -1.092 1.00 79.81 94 GLU A CA 1
ATOM 694 C C . GLU A 1 94 ? -18.728 -1.971 -2.295 1.00 79.81 94 GLU A C 1
ATOM 696 O O . GLU A 1 94 ? -17.604 -1.497 -2.503 1.00 79.81 94 GLU A O 1
ATOM 701 N N . GLU A 1 95 ? -19.263 -2.930 -3.065 1.00 64.19 95 GLU A N 1
ATOM 702 C CA . GLU A 1 95 ? -18.662 -3.448 -4.309 1.00 64.19 95 GLU A CA 1
ATOM 703 C C . GLU A 1 95 ? -18.721 -2.468 -5.482 1.00 64.19 95 GLU A C 1
ATOM 705 O O . GLU A 1 95 ? -19.570 -1.556 -5.544 1.00 64.19 95 GLU A O 1
#